Protein AF-A0AAV5SF71-F1 (afdb_monomer_lite)

Radius of gyration: 18.54 Å; chains: 1; bounding box: 35×58×35 Å

InterPro domains:
  IPR010516 Sin3 associated polypeptide p18 [PF06487] (19-94)
  IPR010516 Sin3 associated polypeptide p18 [PTHR13082] (14-93)
  IPR042534 Sin3 associated polypeptide p18 superfamily [G3DSA:3.10.20.550] (2-96)

Secondary structure (DSSP, 8-state):
----------------PPP-TTTSPPEEEEEE--SSSPPPGGGGGGG---S-EEEEEE-TT--HHHHHHHHHHH-GGGGSTT-----------S--

pLDDT: mean 82.06, std 13.45, range [40.94, 92.44]

Organism: NCBI:txid358040

Foldseek 3Di:
DDDDDDPPDDDPPDPDDDDPPVPDFWDKDKDADDPPDDDDPVCPPPPHHHPSIDIDTHDPPDDVVNVLPSVCVVPVVCPDPPRDDDDDDDDPDPPD

Structure (mmCIF, N/CA/C/O backbone):
data_AF-A0AAV5SF71-F1
#
_entry.id   AF-A0AAV5SF71-F1
#
loop_
_atom_site.group_PDB
_atom_site.id
_atom_site.type_symbol
_atom_site.label_atom_id
_atom_site.label_alt_id
_atom_site.label_comp_id
_atom_site.label_asym_id
_atom_site.label_entity_id
_atom_site.label_seq_id
_atom_site.pdbx_PDB_ins_code
_atom_site.Cartn_x
_atom_site.Cartn_y
_atom_site.Cartn_z
_atom_site.occupancy
_atom_site.B_iso_or_equiv
_atom_site.auth_seq_id
_atom_site.auth_comp_id
_atom_site.auth_asym_id
_atom_site.auth_atom_id
_atom_site.pdbx_PDB_model_num
ATOM 1 N N . LEU A 1 1 ? -4.786 -48.094 20.061 1.00 40.94 1 LEU A N 1
ATOM 2 C CA . LEU A 1 1 ? -3.998 -46.842 20.046 1.00 40.94 1 LEU A CA 1
ATOM 3 C C . LEU A 1 1 ? -4.939 -45.711 19.654 1.00 40.94 1 LEU A C 1
ATOM 5 O O . LEU A 1 1 ? -5.256 -45.570 18.482 1.00 40.94 1 LEU A O 1
ATOM 9 N N . THR A 1 2 ? -5.496 -45.000 20.632 1.00 42.50 2 THR A N 1
ATOM 10 C CA . THR A 1 2 ? -6.383 -43.850 20.405 1.00 42.50 2 THR A CA 1
ATOM 11 C C . THR A 1 2 ? -5.537 -42.623 20.074 1.00 42.50 2 THR A C 1
ATOM 13 O O . THR A 1 2 ? -4.719 -42.208 20.889 1.00 42.50 2 THR A O 1
ATOM 16 N N . MET A 1 3 ? -5.709 -42.069 18.872 1.00 44.78 3 MET A N 1
ATOM 17 C CA . MET A 1 3 ? -5.079 -40.813 18.457 1.00 44.78 3 MET A CA 1
ATOM 18 C C . MET A 1 3 ? -5.801 -39.640 19.128 1.00 44.78 3 MET A C 1
ATOM 20 O O . MET A 1 3 ? -6.916 -39.285 18.747 1.00 44.78 3 MET A O 1
ATOM 24 N N . SER A 1 4 ? -5.173 -39.049 20.141 1.00 48.19 4 SER A N 1
ATOM 25 C CA . SER A 1 4 ? -5.632 -37.814 20.777 1.00 48.19 4 SER A CA 1
ATOM 26 C C . SER A 1 4 ? -5.468 -36.655 19.793 1.00 48.19 4 SER A C 1
ATOM 28 O O . SER A 1 4 ? -4.350 -36.256 19.475 1.00 48.19 4 SER A O 1
ATOM 30 N N . SER A 1 5 ? -6.577 -36.118 19.288 1.00 55.34 5 SER A N 1
ATOM 31 C CA . SER A 1 5 ? -6.561 -34.893 18.484 1.00 55.34 5 SER A CA 1
ATOM 32 C C . SER A 1 5 ? -6.442 -33.690 19.419 1.00 55.34 5 SER A C 1
ATOM 34 O O . SER A 1 5 ? -7.403 -33.337 20.096 1.00 55.34 5 SER A O 1
ATOM 36 N N . ASN A 1 6 ? -5.263 -33.069 19.477 1.00 57.88 6 ASN A N 1
ATOM 37 C CA . ASN A 1 6 ? -5.072 -31.806 20.188 1.00 57.88 6 ASN A CA 1
ATOM 38 C C . ASN A 1 6 ? -5.490 -30.654 19.269 1.00 57.88 6 ASN A C 1
ATOM 40 O O . ASN A 1 6 ? -4.817 -30.355 18.284 1.00 57.88 6 ASN A O 1
ATOM 44 N N . VAL A 1 7 ? -6.608 -30.004 19.586 1.00 60.72 7 VAL A N 1
ATOM 45 C CA . VAL A 1 7 ? -7.001 -28.734 18.962 1.00 60.72 7 VAL A CA 1
ATOM 46 C C . VAL A 1 7 ? -6.081 -27.647 19.522 1.00 60.72 7 VAL A C 1
ATOM 48 O O . VAL A 1 7 ? -6.190 -27.291 20.690 1.00 60.72 7 VAL A O 1
ATOM 51 N N . ILE A 1 8 ? -5.143 -27.148 18.710 1.00 62.56 8 ILE A N 1
ATOM 52 C CA . ILE A 1 8 ? -4.082 -26.232 19.173 1.00 62.56 8 ILE A CA 1
ATOM 53 C C . ILE A 1 8 ? -4.575 -24.782 19.335 1.00 62.56 8 ILE A C 1
ATOM 55 O O . ILE A 1 8 ? -3.942 -24.016 20.056 1.00 62.56 8 ILE A O 1
ATOM 59 N N . SER A 1 9 ? -5.705 -24.364 18.750 1.00 61.78 9 SER A N 1
ATOM 60 C CA . SER A 1 9 ? -6.251 -23.014 18.987 1.00 61.78 9 SER A CA 1
ATOM 61 C C . SER A 1 9 ? -7.735 -22.895 18.634 1.00 61.78 9 SER A C 1
ATOM 63 O O . SER A 1 9 ? -8.130 -23.155 17.501 1.00 61.78 9 SER A O 1
ATOM 65 N N . GLN A 1 10 ? -8.549 -22.434 19.587 1.00 58.09 10 GLN A N 1
ATOM 66 C CA . GLN A 1 10 ? -9.855 -21.827 19.322 1.00 58.09 10 GLN A CA 1
ATOM 67 C C . GLN A 1 10 ? -9.647 -20.309 19.285 1.00 58.09 10 GLN A C 1
ATOM 69 O O . GLN A 1 10 ? -9.566 -19.670 20.330 1.00 58.09 10 GLN A O 1
ATOM 74 N N . VAL A 1 11 ? -9.485 -19.728 18.094 1.00 63.31 11 VAL A N 1
ATOM 75 C CA . VAL A 1 11 ? -9.384 -18.268 17.956 1.00 63.31 11 VAL A CA 1
ATOM 76 C C . VAL A 1 11 ? -10.796 -17.707 17.849 1.00 63.31 11 VAL A C 1
ATOM 78 O O . VAL A 1 11 ? -11.413 -17.744 16.787 1.00 63.31 11 VAL A O 1
ATOM 81 N N . THR A 1 12 ? -11.320 -17.182 18.953 1.00 56.66 12 THR A N 1
ATOM 82 C CA . THR A 1 12 ? -12.486 -16.297 18.903 1.00 56.66 12 THR A CA 1
ATOM 83 C C . THR A 1 12 ? -12.022 -15.004 18.240 1.00 56.66 12 THR A C 1
ATOM 85 O O . THR A 1 12 ? -11.188 -14.300 18.808 1.00 56.66 12 THR A O 1
ATOM 88 N N . MET A 1 13 ? -12.502 -14.703 17.028 1.00 51.72 13 MET A N 1
ATOM 89 C CA . MET A 1 13 ? -12.185 -13.434 16.367 1.00 51.72 13 MET A CA 1
ATOM 90 C C . MET A 1 13 ? -12.831 -12.305 17.168 1.00 51.72 13 MET A C 1
ATOM 92 O O . MET A 1 13 ? -14.020 -12.019 17.036 1.00 51.72 13 MET A O 1
ATOM 96 N N . GLN A 1 14 ? -12.059 -11.727 18.081 1.00 58.19 14 GLN A N 1
ATOM 97 C CA . GLN A 1 14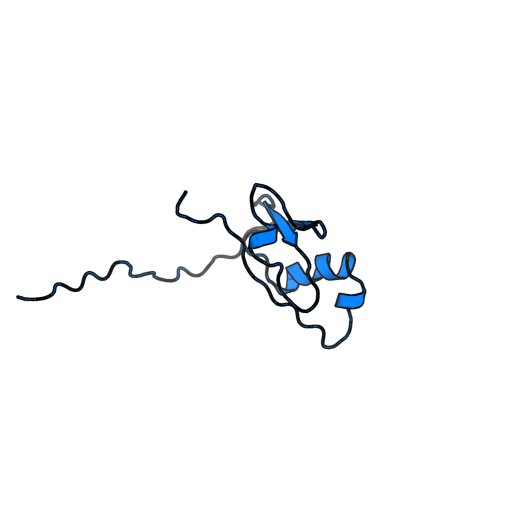 ? -12.483 -10.592 18.875 1.00 58.19 14 GLN A CA 1
ATOM 98 C C . GLN A 1 14 ? -12.655 -9.421 17.910 1.00 58.19 14 GLN A C 1
ATOM 100 O O . GLN A 1 14 ? -11.723 -9.072 17.189 1.00 58.19 14 GLN A O 1
ATOM 105 N N . GLN A 1 15 ? -13.871 -8.884 17.836 1.00 60.69 15 GLN A N 1
ATOM 106 C CA . GLN A 1 15 ? -14.216 -7.826 16.897 1.00 60.69 15 GLN A CA 1
ATOM 107 C C . GLN A 1 15 ? -13.259 -6.646 17.094 1.00 60.69 15 GLN A C 1
ATOM 109 O O . GLN A 1 15 ? -13.196 -6.063 18.179 1.00 60.69 15 GLN A O 1
ATOM 114 N N . GLU A 1 16 ? -12.473 -6.355 16.060 1.00 63.69 16 GLU A N 1
ATOM 115 C CA . GLU A 1 16 ? -11.432 -5.337 16.101 1.00 63.69 16 GLU A CA 1
ATOM 116 C C . GLU A 1 16 ? -12.090 -3.972 16.342 1.00 63.69 16 GLU A C 1
ATOM 118 O O . GLU A 1 16 ? -12.945 -3.519 15.576 1.00 63.69 16 GLU A O 1
ATOM 123 N N . LYS A 1 17 ? -11.782 -3.356 17.486 1.00 76.25 17 LYS A N 1
ATOM 124 C CA . LYS A 1 17 ? -12.369 -2.076 17.889 1.00 76.25 17 LYS A CA 1
ATOM 125 C C . LYS A 1 17 ? -11.677 -0.959 17.108 1.00 76.25 17 LYS A C 1
ATOM 127 O O . LYS A 1 17 ? -10.452 -0.939 17.052 1.00 76.25 17 LYS A O 1
ATOM 132 N N . ALA A 1 18 ? -12.453 -0.030 16.547 1.00 80.06 18 ALA A N 1
ATOM 133 C CA . ALA A 1 18 ? -11.914 1.127 15.830 1.00 80.06 18 ALA A CA 1
ATOM 134 C C . ALA A 1 18 ? -10.901 1.904 16.694 1.00 80.06 18 ALA A C 1
ATOM 136 O O . ALA A 1 18 ? -11.114 2.070 17.903 1.00 80.06 18 ALA A O 1
ATOM 137 N N . VAL A 1 19 ? -9.807 2.363 16.079 1.00 85.81 19 VAL A N 1
ATOM 138 C CA . VAL A 1 19 ? -8.725 3.073 16.770 1.00 85.81 19 VAL A 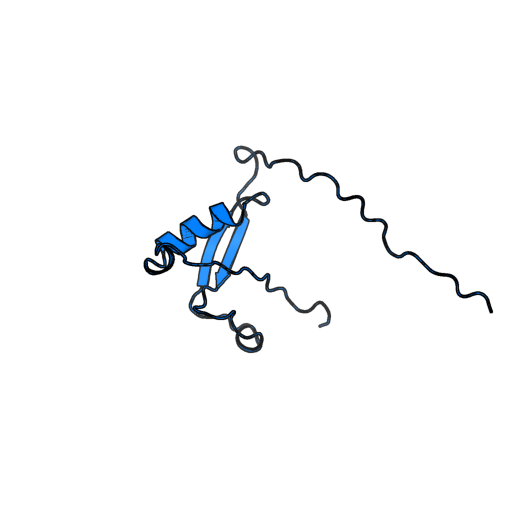CA 1
ATOM 139 C C . VAL A 1 19 ? -9.113 4.542 16.947 1.00 85.81 19 VAL A C 1
ATOM 141 O O . VAL A 1 19 ? -9.547 5.208 16.011 1.00 85.81 19 VAL A O 1
ATOM 144 N N . ASP A 1 20 ? -8.927 5.079 18.154 1.00 87.69 20 ASP A N 1
ATOM 145 C CA . ASP A 1 20 ? -9.079 6.514 18.414 1.00 87.69 20 ASP A CA 1
ATOM 146 C C . ASP A 1 20 ? -7.841 7.265 17.892 1.00 87.69 20 ASP A C 1
ATOM 148 O O . ASP A 1 20 ? -6.818 7.373 18.574 1.00 87.69 20 ASP A O 1
ATOM 152 N N . ARG A 1 21 ? -7.921 7.742 16.646 1.00 89.00 21 ARG A N 1
ATOM 153 C CA . ARG A 1 21 ? -6.805 8.359 15.907 1.00 89.00 21 ARG A CA 1
ATOM 154 C C . ARG A 1 21 ? -6.298 9.671 16.514 1.00 89.00 21 ARG A C 1
ATOM 156 O O . ARG A 1 21 ? -5.184 10.074 16.198 1.00 89.00 21 ARG A O 1
ATOM 163 N N . GLU A 1 22 ? -7.076 10.314 17.386 1.00 87.56 22 GLU A N 1
ATOM 164 C CA . GLU A 1 22 ? -6.650 11.519 18.113 1.00 87.56 22 GLU A CA 1
ATOM 165 C C . GLU A 1 22 ? -5.772 11.182 19.324 1.00 87.56 22 GLU A C 1
ATOM 167 O O . GLU A 1 22 ? -4.971 12.005 19.766 1.00 87.56 22 GLU A O 1
ATOM 172 N N . LYS A 1 23 ? -5.909 9.966 19.866 1.00 86.88 23 LYS A N 1
ATOM 173 C CA . LYS A 1 23 ? -5.192 9.516 21.069 1.00 86.88 23 LYS A CA 1
ATOM 174 C C . LYS A 1 23 ? -4.089 8.507 20.779 1.00 86.88 23 LYS A C 1
ATOM 176 O O . LYS A 1 23 ? -3.219 8.300 21.623 1.00 86.88 23 LYS A O 1
ATOM 181 N N . VAL A 1 24 ? -4.135 7.856 19.619 1.00 86.69 24 VAL A N 1
ATOM 182 C CA . VAL A 1 24 ? -3.184 6.815 19.224 1.00 86.69 24 VAL A CA 1
ATOM 183 C C . VAL A 1 24 ? -2.174 7.363 18.224 1.00 86.69 24 VAL A C 1
ATOM 185 O O . VAL A 1 24 ? -2.527 7.949 17.203 1.00 86.69 24 VAL A O 1
ATOM 188 N N . VAL A 1 25 ? -0.897 7.126 18.524 1.00 86.56 25 VAL A N 1
ATOM 189 C CA . VAL A 1 25 ? 0.231 7.494 17.664 1.00 86.56 25 VAL A 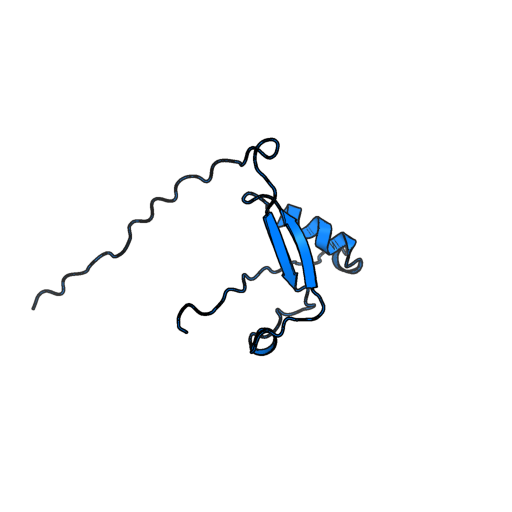CA 1
ATOM 190 C C . VAL A 1 25 ? 0.223 6.643 16.390 1.00 86.56 25 VAL A C 1
ATOM 192 O O . VAL A 1 25 ? -0.042 5.441 16.432 1.00 86.56 25 VAL A O 1
ATOM 195 N N . TYR A 1 26 ? 0.532 7.269 15.256 1.00 89.50 26 TYR A N 1
ATOM 196 C CA . TYR A 1 26 ? 0.678 6.599 13.966 1.00 89.50 26 TYR A CA 1
ATOM 197 C C . TYR A 1 26 ? 1.917 5.688 13.935 1.00 89.50 26 TYR A C 1
ATOM 199 O O . TYR A 1 26 ? 2.965 6.008 14.497 1.00 89.50 26 TYR A O 1
ATOM 207 N N . VAL A 1 27 ? 1.813 4.556 13.239 1.00 88.12 27 VAL A N 1
ATOM 208 C CA . VAL A 1 27 ? 2.923 3.629 12.988 1.00 88.12 27 VAL A CA 1
ATOM 209 C C . VAL A 1 27 ? 3.495 3.848 11.592 1.00 88.12 27 VAL A C 1
ATOM 211 O O . VAL A 1 27 ? 2.777 4.209 10.663 1.00 88.12 27 VAL A O 1
ATOM 214 N N . ASN A 1 28 ? 4.795 3.617 11.423 1.00 89.44 28 ASN A N 1
ATOM 215 C CA . ASN A 1 28 ? 5.428 3.659 10.107 1.00 89.44 28 ASN A CA 1
ATOM 216 C C . ASN A 1 28 ? 5.248 2.311 9.406 1.00 89.44 28 ASN A C 1
ATOM 218 O O . ASN A 1 28 ? 5.678 1.282 9.924 1.00 89.44 28 ASN A O 1
ATOM 222 N N . CYS A 1 29 ? 4.634 2.327 8.228 1.00 88.31 29 CYS A N 1
ATOM 223 C CA . CYS A 1 29 ? 4.478 1.167 7.365 1.00 88.31 29 CYS A CA 1
ATOM 224 C C . CYS A 1 29 ? 5.281 1.362 6.078 1.00 88.31 29 CYS A C 1
ATOM 226 O O . CYS A 1 29 ? 5.294 2.453 5.502 1.00 88.31 29 CYS A O 1
ATOM 228 N N . LEU A 1 30 ? 5.956 0.298 5.644 1.00 90.44 30 LEU A N 1
ATOM 229 C CA . LEU A 1 30 ? 6.819 0.304 4.475 1.00 90.44 30 LEU A CA 1
ATOM 230 C C . LEU A 1 30 ? 6.188 -0.480 3.327 1.00 90.44 30 LEU A C 1
ATOM 232 O O . LEU A 1 30 ? 5.906 -1.670 3.462 1.00 90.44 30 LEU A O 1
ATOM 236 N N . PHE A 1 31 ? 5.991 0.187 2.195 1.00 89.75 31 PHE A N 1
ATOM 237 C CA . PHE A 1 31 ? 5.425 -0.381 0.978 1.00 89.75 31 PHE A CA 1
ATOM 238 C C . PHE A 1 31 ? 6.493 -0.531 -0.097 1.00 89.75 31 PHE A C 1
ATOM 240 O O . PHE A 1 31 ? 7.365 0.318 -0.247 1.00 89.75 31 PHE A O 1
ATOM 247 N N . PHE A 1 32 ? 6.373 -1.586 -0.900 1.00 90.00 32 PHE A N 1
ATOM 248 C CA . PHE A 1 32 ? 7.214 -1.809 -2.074 1.00 90.00 32 PHE A CA 1
ATOM 249 C C . PHE A 1 32 ? 6.319 -1.972 -3.303 1.00 90.00 32 PHE A C 1
ATOM 251 O O . PHE A 1 32 ? 5.657 -2.997 -3.470 1.00 90.00 32 PHE A O 1
ATOM 258 N N . CYS A 1 33 ? 6.270 -0.949 -4.157 1.00 86.12 33 CYS A N 1
ATOM 259 C CA . CYS A 1 33 ? 5.264 -0.842 -5.220 1.00 86.12 33 CYS A CA 1
ATOM 260 C C . CYS A 1 33 ? 5.735 -1.456 -6.545 1.00 86.12 33 CYS A C 1
ATOM 262 O O . CYS A 1 33 ? 6.398 -0.785 -7.336 1.00 86.12 33 CYS A O 1
ATOM 264 N N . ALA A 1 34 ? 5.378 -2.707 -6.830 1.00 85.19 34 ALA A N 1
ATOM 265 C CA . ALA A 1 34 ? 5.715 -3.362 -8.0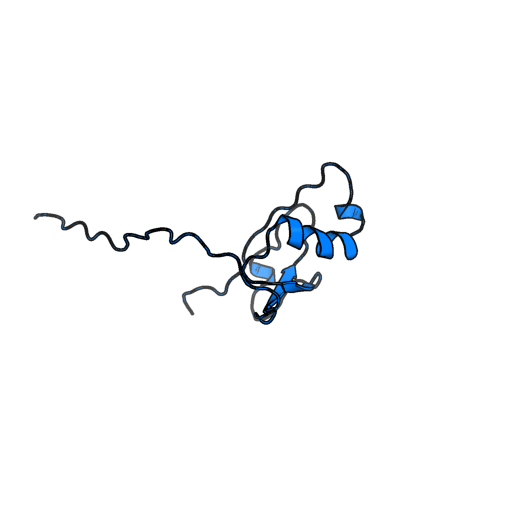95 1.00 85.19 34 ALA A CA 1
ATOM 266 C C . ALA A 1 34 ? 4.549 -3.343 -9.105 1.00 85.19 34 ALA A C 1
ATOM 268 O O . ALA A 1 34 ? 3.379 -3.404 -8.733 1.00 85.19 34 ALA A O 1
ATOM 269 N N . ASN A 1 35 ? 4.873 -3.275 -10.400 1.00 83.44 35 ASN A N 1
ATOM 270 C CA . ASN A 1 35 ? 3.883 -3.322 -11.477 1.00 83.44 35 ASN A CA 1
ATOM 271 C C . ASN A 1 35 ? 3.667 -4.772 -11.936 1.00 83.44 35 ASN A C 1
ATOM 273 O O . ASN A 1 35 ? 4.631 -5.509 -12.145 1.00 83.44 35 ASN A O 1
ATOM 277 N N . ALA A 1 36 ? 2.404 -5.153 -12.144 1.00 84.62 36 ALA A N 1
ATOM 278 C CA . ALA A 1 36 ? 1.937 -6.457 -12.640 1.00 84.62 36 ALA A CA 1
ATOM 279 C C . ALA A 1 36 ? 2.196 -7.687 -11.744 1.00 84.62 36 ALA A C 1
ATOM 281 O O . ALA A 1 36 ? 1.411 -8.630 -11.797 1.00 84.62 36 ALA A O 1
ATOM 282 N N . ARG A 1 37 ? 3.255 -7.705 -10.928 1.00 88.12 37 ARG A N 1
ATOM 283 C CA . ARG A 1 37 ? 3.566 -8.802 -9.997 1.00 88.12 37 ARG A CA 1
ATOM 284 C C . ARG A 1 37 ? 4.245 -8.289 -8.734 1.00 88.12 37 ARG A C 1
ATOM 286 O O . ARG A 1 37 ? 4.981 -7.310 -8.805 1.00 88.12 37 ARG A O 1
ATOM 293 N N . HIS A 1 38 ? 4.063 -8.996 -7.619 1.00 91.31 38 HIS A N 1
ATOM 294 C CA . HIS A 1 38 ? 4.813 -8.752 -6.381 1.00 91.31 38 HIS A CA 1
ATOM 295 C C . HIS A 1 38 ? 6.322 -8.915 -6.595 1.00 91.31 38 HIS A C 1
ATOM 297 O O . HIS A 1 38 ? 6.766 -9.675 -7.464 1.00 91.31 38 HIS A O 1
ATOM 303 N N . ASN A 1 39 ? 7.119 -8.214 -5.788 1.00 89.25 39 ASN A N 1
ATOM 304 C CA . ASN A 1 39 ? 8.567 -8.401 -5.788 1.00 89.25 39 ASN A CA 1
ATOM 305 C C . ASN A 1 39 ? 8.906 -9.847 -5.380 1.00 89.25 39 ASN A C 1
ATOM 307 O O . ASN A 1 39 ? 8.315 -10.368 -4.432 1.00 89.25 39 ASN A O 1
ATOM 311 N N . PRO A 1 40 ? 9.856 -10.510 -6.061 1.00 89.25 40 PRO A N 1
ATOM 312 C CA . PRO A 1 40 ? 10.269 -11.855 -5.686 1.00 89.25 40 PRO A CA 1
ATOM 313 C C . PRO A 1 40 ? 10.931 -11.846 -4.304 1.00 89.25 40 PRO A C 1
ATOM 315 O O . PRO A 1 40 ? 11.640 -10.902 -3.957 1.00 89.25 40 PRO A O 1
ATOM 318 N N . SER A 1 41 ? 10.772 -12.932 -3.546 1.00 86.62 41 SER A N 1
ATOM 319 C CA . SER A 1 41 ? 11.355 -13.090 -2.202 1.00 86.62 41 SER A CA 1
ATOM 320 C C . SER A 1 41 ? 12.869 -12.852 -2.167 1.00 86.62 41 SER A C 1
ATOM 322 O O . SER A 1 41 ? 13.390 -12.299 -1.203 1.00 86.62 41 SER A O 1
ATOM 324 N N . ASN A 1 42 ? 13.575 -13.192 -3.250 1.00 87.81 42 ASN A N 1
ATOM 325 C CA . ASN A 1 42 ? 15.015 -12.980 -3.381 1.00 87.81 42 ASN A CA 1
ATOM 326 C C . ASN A 1 42 ? 15.431 -11.498 -3.271 1.00 87.81 42 ASN A C 1
ATOM 328 O O . ASN A 1 42 ? 16.541 -11.216 -2.824 1.00 87.81 42 ASN A O 1
ATOM 332 N N . ASN A 1 43 ? 14.544 -10.554 -3.617 1.00 87.50 43 ASN A N 1
ATOM 333 C CA . ASN A 1 43 ? 14.808 -9.115 -3.486 1.00 87.50 43 ASN A CA 1
ATOM 334 C C . ASN A 1 43 ? 14.802 -8.628 -2.030 1.00 87.50 43 ASN A C 1
ATOM 336 O O . ASN A 1 43 ? 15.236 -7.512 -1.778 1.00 87.50 43 ASN A O 1
ATOM 340 N N . TYR A 1 44 ? 14.305 -9.446 -1.100 1.00 88.81 44 TYR A N 1
ATOM 341 C CA . TYR A 1 44 ? 14.281 -9.165 0.336 1.00 88.81 44 TYR A CA 1
ATOM 342 C C . TYR A 1 44 ? 15.401 -9.903 1.090 1.00 88.81 44 TYR A C 1
ATOM 344 O O . TYR A 1 44 ? 15.411 -9.966 2.319 1.00 88.81 44 TYR A O 1
ATOM 352 N N . SER A 1 45 ? 16.333 -10.530 0.363 1.00 86.31 45 SER A N 1
ATOM 353 C CA . SER A 1 45 ? 17.399 -11.333 0.957 1.00 86.31 45 SER A CA 1
ATOM 354 C C . SER A 1 45 ? 18.585 -10.475 1.411 1.00 86.31 45 SER A C 1
ATOM 356 O O . SER A 1 45 ? 18.879 -9.422 0.845 1.00 86.31 45 SER A O 1
ATOM 358 N N . ARG A 1 46 ? 19.297 -10.946 2.446 1.00 84.25 46 ARG A N 1
ATOM 359 C CA . ARG A 1 46 ? 20.566 -10.366 2.936 1.00 84.25 46 ARG A CA 1
ATOM 360 C C . ARG A 1 46 ? 20.494 -8.872 3.300 1.00 84.25 46 ARG A C 1
ATOM 362 O O . ARG A 1 46 ? 21.477 -8.156 3.141 1.00 84.25 46 ARG A O 1
ATOM 369 N N . GLY A 1 47 ? 19.341 -8.409 3.782 1.00 83.12 47 GLY A N 1
ATOM 370 C CA . GLY A 1 47 ? 19.136 -7.007 4.162 1.00 83.12 47 GLY A CA 1
ATOM 371 C C . GLY A 1 47 ? 18.952 -6.051 2.980 1.00 83.12 47 GLY A C 1
ATOM 372 O O . GLY A 1 47 ? 18.939 -4.843 3.185 1.00 83.12 47 GLY A O 1
ATOM 373 N N . SER A 1 48 ? 18.809 -6.570 1.756 1.00 85.06 48 SER A N 1
ATOM 374 C CA . SER A 1 48 ? 18.402 -5.772 0.601 1.00 85.06 48 SER A CA 1
ATOM 375 C C . SER A 1 48 ? 16.882 -5.619 0.578 1.00 85.06 48 SER A C 1
ATOM 377 O O . SER A 1 48 ? 16.158 -6.543 0.951 1.00 85.06 48 SER A O 1
ATOM 379 N N . THR A 1 49 ? 16.406 -4.457 0.135 1.00 88.12 49 THR A N 1
ATOM 380 C CA . THR A 1 49 ? 14.997 -4.192 -0.158 1.00 88.12 49 THR A CA 1
ATOM 381 C C . THR A 1 49 ? 14.849 -3.633 -1.579 1.00 88.12 49 THR A C 1
ATOM 383 O O . THR A 1 49 ? 15.788 -3.038 -2.121 1.00 88.12 49 THR A O 1
ATOM 386 N N . PRO A 1 50 ? 13.689 -3.832 -2.233 1.00 88.00 50 PRO A N 1
ATOM 387 C CA . PRO A 1 50 ? 13.388 -3.191 -3.509 1.00 88.00 50 PRO A C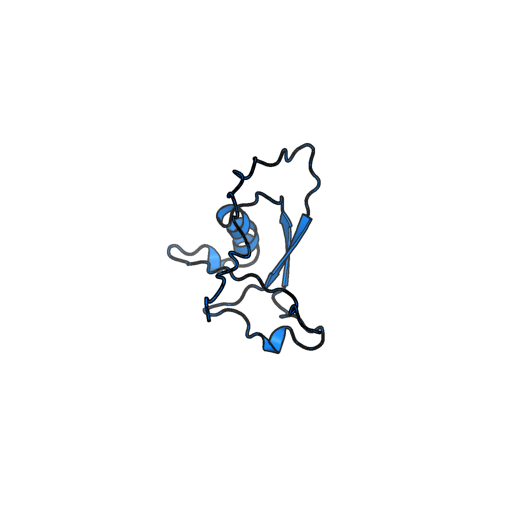A 1
ATOM 388 C C . PRO A 1 50 ? 13.481 -1.654 -3.438 1.00 88.00 50 PRO A C 1
ATOM 390 O O . PRO A 1 50 ? 12.992 -1.046 -2.495 1.00 88.00 50 PRO A O 1
ATOM 393 N N . ALA A 1 51 ? 14.046 -1.014 -4.470 1.00 83.25 51 ALA A N 1
ATOM 394 C CA . ALA A 1 51 ? 14.281 0.440 -4.497 1.00 83.25 51 ALA A CA 1
ATOM 395 C C . ALA A 1 51 ? 13.008 1.308 -4.613 1.00 83.25 51 ALA A C 1
ATOM 397 O O . ALA A 1 51 ? 13.051 2.516 -4.408 1.00 83.25 51 ALA A O 1
ATOM 398 N N . ASN A 1 52 ? 11.871 0.708 -4.963 1.00 83.31 52 ASN A N 1
ATOM 399 C CA . ASN A 1 52 ? 10.546 1.334 -5.057 1.00 83.31 52 ASN A CA 1
ATOM 400 C C . ASN A 1 52 ? 9.846 1.395 -3.689 1.00 83.31 52 ASN A C 1
ATOM 402 O O . ASN A 1 52 ? 8.667 1.047 -3.561 1.00 83.31 52 ASN A O 1
ATOM 406 N N . GLU A 1 53 ? 10.612 1.799 -2.684 1.00 88.38 53 GLU A N 1
ATOM 407 C CA . GLU A 1 53 ? 10.206 1.900 -1.294 1.00 88.38 53 GLU A CA 1
ATOM 408 C C . GLU A 1 53 ? 9.352 3.156 -1.074 1.00 88.38 53 GLU A C 1
ATOM 410 O O . GLU A 1 53 ? 9.702 4.258 -1.498 1.00 88.38 53 GLU A O 1
ATOM 415 N N . LEU A 1 54 ? 8.207 2.982 -0.419 1.00 89.88 54 LEU A N 1
ATOM 416 C CA . LEU A 1 54 ? 7.296 4.049 -0.033 1.00 89.88 54 LEU A CA 1
ATOM 417 C C . LEU A 1 54 ? 6.955 3.893 1.445 1.00 89.88 54 LEU A C 1
ATOM 419 O O . LEU A 1 54 ? 6.281 2.944 1.840 1.00 89.88 54 LEU A O 1
ATOM 423 N N . GLN A 1 55 ? 7.395 4.840 2.263 1.00 90.88 55 GLN A N 1
ATOM 424 C CA . GLN A 1 55 ? 7.070 4.872 3.682 1.00 90.88 55 GLN A CA 1
ATOM 425 C C . GLN A 1 55 ? 5.812 5.711 3.922 1.00 90.88 55 GLN A C 1
ATOM 427 O O . GLN A 1 55 ? 5.703 6.837 3.437 1.00 90.88 55 GLN A O 1
ATOM 432 N N . VAL A 1 56 ? 4.864 5.168 4.685 1.00 90.25 56 VAL A N 1
ATOM 433 C CA . VAL A 1 56 ? 3.592 5.823 5.014 1.00 90.25 56 VAL A CA 1
ATOM 434 C C . VAL A 1 56 ? 3.324 5.686 6.509 1.00 90.25 56 VAL A C 1
ATOM 436 O O . VAL A 1 56 ? 3.406 4.593 7.067 1.00 90.25 56 VAL A O 1
ATOM 439 N N . CYS A 1 57 ? 2.963 6.789 7.161 1.00 90.06 57 CYS A N 1
ATOM 440 C CA . CYS A 1 57 ? 2.430 6.763 8.519 1.00 90.06 57 CYS A CA 1
ATOM 441 C C . CYS A 1 57 ? 0.961 6.326 8.480 1.00 90.06 57 CYS A C 1
ATOM 443 O O . CYS A 1 57 ? 0.142 6.989 7.845 1.00 90.06 57 CYS A O 1
ATOM 445 N N . ILE A 1 58 ? 0.624 5.228 9.153 1.00 91.12 58 ILE A N 1
ATOM 446 C CA . ILE A 1 58 ? -0.727 4.657 9.179 1.00 91.12 58 ILE A CA 1
ATOM 447 C C . ILE A 1 58 ? -1.196 4.439 10.616 1.00 91.12 58 ILE A C 1
ATOM 449 O O . ILE A 1 58 ? -0.393 4.346 11.543 1.00 91.12 58 ILE A O 1
ATOM 453 N N . TRP A 1 59 ? -2.503 4.310 10.808 1.00 91.06 59 TRP A N 1
ATOM 454 C CA . TRP A 1 59 ? -3.057 3.726 12.030 1.00 91.06 59 TRP A CA 1
ATOM 455 C C . TRP A 1 59 ? -3.214 2.214 11.862 1.00 91.06 59 TRP A C 1
ATOM 457 O O . TRP A 1 59 ? -3.284 1.713 10.741 1.00 91.06 59 TRP A O 1
ATOM 467 N N . MET A 1 60 ? -3.286 1.478 12.972 1.00 87.88 60 MET A N 1
ATOM 468 C CA . MET A 1 60 ? -3.435 0.016 12.933 1.00 87.88 60 MET A CA 1
ATOM 469 C C . MET A 1 60 ? -4.759 -0.439 12.306 1.00 87.88 60 MET A C 1
ATOM 471 O O . MET A 1 60 ? -4.818 -1.531 11.760 1.00 87.88 60 MET A O 1
ATOM 475 N N . ASP A 1 61 ? -5.791 0.410 12.331 1.00 88.81 61 ASP A N 1
ATOM 476 C CA . ASP A 1 61 ? -7.084 0.156 11.685 1.00 88.81 61 ASP A CA 1
ATOM 477 C C . ASP A 1 61 ? -7.151 0.640 10.227 1.00 88.81 61 ASP A C 1
ATOM 479 O O . ASP A 1 61 ? -8.235 0.732 9.645 1.00 88.81 61 ASP A O 1
ATOM 483 N N . CYS A 1 62 ? -6.009 0.998 9.633 1.00 90.56 62 CYS A N 1
ATOM 484 C CA . CYS A 1 62 ? -5.978 1.546 8.288 1.00 90.56 62 CYS A CA 1
ATOM 485 C C . CYS A 1 62 ? -6.452 0.517 7.255 1.00 90.56 62 CYS A C 1
ATOM 487 O O . CYS A 1 62 ? -5.959 -0.609 7.172 1.00 90.56 62 CYS A O 1
ATOM 489 N N . THR A 1 63 ? -7.410 0.925 6.427 1.00 90.75 63 THR A N 1
ATOM 490 C CA . THR A 1 63 ? -7.992 0.053 5.402 1.00 90.75 63 THR A CA 1
ATOM 491 C C . THR A 1 63 ? -7.137 0.025 4.136 1.00 90.75 63 THR A C 1
ATOM 493 O O . THR A 1 63 ? -6.523 1.023 3.763 1.00 90.75 63 THR A O 1
ATOM 496 N N . LEU A 1 64 ? -7.197 -1.067 3.361 1.00 91.38 64 LEU A N 1
ATOM 497 C CA . LEU A 1 64 ? -6.522 -1.145 2.052 1.00 91.38 64 LEU A CA 1
ATOM 498 C C . LEU A 1 64 ? -6.908 0.009 1.109 1.00 91.38 64 LEU A C 1
ATOM 500 O O . LEU A 1 64 ? -6.102 0.444 0.291 1.00 91.38 64 LEU A O 1
ATOM 504 N N . ARG A 1 65 ? -8.136 0.537 1.228 1.00 90.25 65 ARG A N 1
ATOM 505 C CA . ARG A 1 65 ? -8.596 1.696 0.453 1.00 90.25 65 ARG A CA 1
ATOM 506 C C . ARG A 1 65 ? -7.817 2.958 0.816 1.00 90.25 65 ARG A C 1
ATOM 508 O O . ARG A 1 65 ? -7.396 3.664 -0.100 1.00 90.25 65 ARG A O 1
ATOM 515 N N . GLU A 1 66 ? -7.637 3.228 2.107 1.00 91.31 66 GLU A N 1
ATOM 516 C CA . GLU A 1 66 ? -6.828 4.352 2.592 1.00 91.31 66 GLU A CA 1
ATOM 517 C C . GLU A 1 66 ? -5.373 4.206 2.131 1.00 91.31 66 GLU A C 1
ATOM 519 O O . GLU A 1 66 ? -4.806 5.165 1.611 1.00 91.31 66 GLU A O 1
ATOM 524 N N . LEU A 1 67 ? -4.820 2.987 2.173 1.00 90.81 67 LEU A N 1
ATOM 525 C CA . LEU A 1 67 ? -3.469 2.700 1.671 1.00 90.81 67 LEU A CA 1
ATOM 526 C C . LEU A 1 67 ? -3.300 3.002 0.173 1.00 90.81 67 LEU A C 1
ATOM 528 O O . LEU A 1 67 ? -2.216 3.387 -0.261 1.00 90.81 67 LEU A O 1
ATOM 532 N N . THR A 1 68 ? -4.360 2.890 -0.641 1.00 91.25 68 THR A N 1
ATOM 533 C CA . THR A 1 68 ? -4.262 3.231 -2.074 1.00 91.25 68 THR A CA 1
ATOM 534 C C . THR A 1 68 ? -4.052 4.722 -2.346 1.00 91.25 68 THR A C 1
ATOM 536 O O . THR A 1 68 ? -3.605 5.065 -3.441 1.00 91.25 68 THR A O 1
ATOM 539 N N . GLY A 1 69 ? -4.393 5.610 -1.404 1.00 91.25 69 GLY A N 1
ATOM 540 C CA . GLY A 1 69 ? -4.265 7.062 -1.566 1.00 91.25 69 GLY A CA 1
ATOM 541 C C . GLY A 1 69 ? -2.809 7.487 -1.770 1.00 91.25 69 GLY A C 1
ATOM 542 O O . GLY A 1 69 ? -2.473 7.929 -2.871 1.00 91.25 69 GLY A O 1
ATOM 543 N N . PRO A 1 70 ? -1.927 7.249 -0.782 1.00 89.88 70 PRO A N 1
ATOM 544 C CA . PRO A 1 70 ? -0.498 7.545 -0.890 1.00 89.88 70 PRO A CA 1
ATOM 545 C C . PRO A 1 70 ? 0.168 6.890 -2.109 1.00 89.88 70 PRO A C 1
ATOM 547 O O . PRO A 1 70 ? 0.958 7.520 -2.809 1.00 89.88 70 PRO A O 1
ATOM 550 N N . ILE A 1 71 ? -0.206 5.648 -2.445 1.00 89.25 71 ILE A N 1
ATOM 551 C CA . ILE A 1 71 ? 0.338 4.959 -3.628 1.00 89.25 71 ILE A CA 1
ATOM 552 C C . ILE A 1 71 ? -0.012 5.718 -4.918 1.00 89.25 71 ILE A C 1
ATOM 554 O O . ILE A 1 71 ? 0.828 5.854 -5.805 1.00 89.25 71 ILE A O 1
ATOM 558 N N . LYS A 1 72 ? -1.233 6.252 -5.035 1.00 90.88 72 LYS A N 1
ATOM 559 C CA . LYS A 1 72 ? -1.663 7.060 -6.189 1.00 90.88 72 LYS A CA 1
ATOM 560 C C . LYS A 1 72 ? -1.040 8.452 -6.219 1.00 90.88 72 LYS A C 1
ATOM 562 O O . LYS A 1 72 ? -1.006 9.070 -7.287 1.00 90.88 72 LYS A O 1
ATOM 567 N N . GLU A 1 73 ? -0.603 8.986 -5.084 1.00 89.44 73 GLU A N 1
ATOM 568 C CA . GLU A 1 73 ? 0.138 10.249 -5.032 1.00 89.44 73 GLU A CA 1
ATOM 569 C C . GLU A 1 73 ? 1.520 10.091 -5.664 1.00 89.44 73 GLU A C 1
ATOM 571 O O . GLU A 1 73 ? 1.900 10.917 -6.491 1.00 89.44 73 GLU A O 1
ATOM 576 N N . VAL A 1 74 ? 2.200 8.981 -5.365 1.00 87.25 74 VAL A N 1
ATOM 577 C CA . VAL A 1 74 ? 3.551 8.682 -5.865 1.00 87.25 74 VAL A CA 1
ATOM 578 C C . VAL A 1 74 ? 3.547 8.044 -7.257 1.00 87.25 74 VAL A C 1
ATOM 580 O O . VAL A 1 74 ? 4.459 8.284 -8.044 1.00 87.25 74 VAL A O 1
ATOM 583 N N . ASN A 1 75 ? 2.519 7.260 -7.596 1.00 86.00 75 ASN A N 1
ATOM 584 C CA . ASN A 1 75 ? 2.387 6.599 -8.894 1.00 86.00 75 ASN A CA 1
ATOM 585 C C . ASN A 1 75 ? 1.118 7.071 -9.641 1.00 86.00 75 ASN A C 1
ATOM 587 O O . ASN A 1 75 ? 0.028 6.526 -9.427 1.00 86.00 75 ASN A O 1
ATOM 591 N N . PRO A 1 76 ? 1.228 8.060 -10.551 1.00 86.69 76 PRO A N 1
ATOM 592 C CA . PRO A 1 76 ? 0.092 8.589 -11.306 1.00 86.69 76 PRO A CA 1
ATOM 593 C C . PRO A 1 76 ? -0.632 7.546 -12.166 1.00 86.69 76 PRO A C 1
ATOM 595 O O . PRO A 1 76 ? -1.853 7.629 -12.322 1.00 86.69 76 PRO A O 1
ATOM 598 N N . ASP A 1 77 ? 0.074 6.533 -12.680 1.00 86.44 77 ASP A N 1
ATOM 599 C CA . ASP A 1 77 ? -0.537 5.462 -13.479 1.00 86.44 77 ASP A CA 1
ATOM 600 C C . ASP A 1 77 ? -1.512 4.612 -12.657 1.00 86.44 77 ASP A C 1
ATOM 602 O O . ASP A 1 77 ? -2.484 4.067 -13.189 1.00 86.44 77 ASP A O 1
ATOM 606 N N . ALA A 1 78 ? -1.334 4.586 -11.335 1.00 88.31 78 ALA A N 1
ATOM 607 C CA . ALA A 1 78 ? -2.219 3.883 -10.420 1.00 88.31 78 ALA A CA 1
ATOM 608 C C . ALA A 1 78 ? -3.610 4.551 -10.278 1.00 88.31 78 ALA A C 1
ATOM 610 O O . ALA A 1 78 ? -4.520 3.984 -9.668 1.00 88.31 78 ALA A O 1
ATOM 611 N N . ARG A 1 79 ? -3.810 5.750 -10.853 1.00 90.44 79 ARG A N 1
ATOM 612 C CA . ARG A 1 79 ? -5.097 6.478 -10.866 1.00 90.44 79 ARG A CA 1
ATOM 613 C C . ARG A 1 79 ? -6.027 6.056 -12.002 1.00 90.44 79 ARG A C 1
ATOM 615 O O . ARG A 1 79 ? -7.195 6.453 -12.000 1.00 90.44 79 ARG A O 1
ATOM 622 N N . ARG A 1 80 ? -5.529 5.295 -12.983 1.00 92.38 80 ARG A N 1
ATOM 623 C CA . ARG A 1 80 ? -6.325 4.861 -14.138 1.00 92.38 80 ARG A CA 1
ATOM 624 C C . ARG A 1 80 ? -7.532 4.039 -13.672 1.00 92.38 80 ARG A C 1
ATOM 626 O O . ARG A 1 80 ? -7.458 3.242 -12.735 1.00 92.38 80 ARG A O 1
ATOM 633 N N . ARG A 1 81 ? -8.684 4.249 -14.316 1.00 90.94 81 ARG A N 1
ATOM 634 C CA . ARG A 1 81 ? -9.883 3.450 -14.024 1.00 90.94 81 ARG A CA 1
ATOM 635 C C . ARG A 1 81 ? -9.614 1.994 -14.395 1.00 90.94 81 ARG A C 1
ATOM 637 O O . ARG A 1 81 ? -9.075 1.725 -15.461 1.00 90.94 81 ARG A O 1
ATOM 644 N N . GLY A 1 82 ? -10.011 1.081 -13.514 1.00 90.12 82 GLY A N 1
ATOM 645 C CA . GLY A 1 82 ? -9.759 -0.350 -13.682 1.00 90.12 82 GLY A CA 1
ATOM 646 C C . GLY A 1 82 ? -8.409 -0.826 -13.141 1.00 90.12 82 GLY A C 1
ATOM 647 O O . GLY A 1 82 ? -8.165 -2.026 -13.172 1.00 90.12 82 GLY A O 1
ATOM 648 N N . THR A 1 83 ? -7.557 0.059 -12.604 1.00 91.38 83 THR A N 1
ATOM 649 C CA . THR A 1 83 ? -6.335 -0.373 -11.910 1.00 91.38 83 THR A CA 1
ATOM 650 C C . THR A 1 83 ? -6.683 -1.197 -10.672 1.00 91.38 83 THR A C 1
ATOM 652 O O . THR A 1 83 ? -7.424 -0.746 -9.794 1.00 91.38 83 THR A O 1
ATOM 655 N N . THR A 1 84 ? -6.109 -2.393 -10.590 1.00 91.50 84 THR A N 1
ATOM 656 C CA . THR A 1 84 ? -6.209 -3.302 -9.446 1.00 91.50 84 THR A CA 1
ATOM 657 C C . THR A 1 84 ? -4.981 -3.169 -8.553 1.00 91.50 84 THR A C 1
ATOM 659 O O . THR A 1 84 ? -3.858 -3.147 -9.052 1.00 91.50 84 THR A O 1
ATOM 662 N N . PHE A 1 85 ? -5.193 -3.125 -7.238 1.00 91.69 85 PHE A N 1
ATOM 663 C CA . PHE A 1 85 ? -4.125 -3.182 -6.242 1.00 91.69 85 PHE A CA 1
ATOM 664 C C . PHE A 1 85 ? -4.181 -4.546 -5.567 1.00 91.69 85 PHE A C 1
ATOM 666 O O . PHE A 1 85 ? -5.216 -4.904 -5.006 1.00 91.69 85 PHE A O 1
ATOM 673 N N . ASP A 1 86 ? -3.082 -5.284 -5.647 1.00 92.44 86 ASP A N 1
ATOM 674 C CA . ASP A 1 86 ? -2.900 -6.540 -4.931 1.00 92.44 86 ASP A CA 1
ATOM 675 C C . ASP A 1 86 ? -1.919 -6.305 -3.780 1.00 92.44 86 ASP A C 1
ATOM 677 O O . ASP A 1 86 ? -0.907 -5.622 -3.954 1.00 92.44 86 ASP A O 1
ATOM 681 N N . PHE A 1 87 ? -2.235 -6.834 -2.603 1.00 91.50 87 PHE A N 1
ATOM 682 C CA . PHE A 1 87 ? -1.499 -6.574 -1.371 1.00 91.50 87 PHE A CA 1
ATOM 683 C C . PHE A 1 87 ? -0.976 -7.882 -0.793 1.00 91.50 87 PHE A C 1
ATOM 685 O O . PHE A 1 87 ? -1.729 -8.831 -0.588 1.00 91.50 87 PHE A O 1
ATOM 692 N N . ALA A 1 88 ? 0.313 -7.899 -0.469 1.00 92.06 88 ALA A N 1
ATOM 693 C CA . ALA A 1 88 ? 0.964 -8.996 0.227 1.00 92.06 88 ALA A CA 1
ATOM 694 C C . ALA A 1 88 ? 1.761 -8.446 1.413 1.00 92.06 88 ALA A C 1
ATOM 696 O O . ALA A 1 88 ? 2.367 -7.377 1.326 1.00 92.06 88 ALA A O 1
ATOM 697 N N . VAL A 1 89 ? 1.764 -9.189 2.518 1.00 90.50 89 VAL A N 1
ATOM 698 C CA . VAL A 1 89 ? 2.587 -8.870 3.687 1.00 90.50 89 VAL A CA 1
ATOM 699 C C . VAL A 1 89 ? 3.903 -9.622 3.562 1.00 90.50 89 VAL A C 1
ATOM 701 O O . VAL A 1 89 ? 3.913 -10.845 3.427 1.00 90.50 89 VAL A O 1
ATOM 704 N N . VAL A 1 90 ? 5.012 -8.890 3.623 1.00 88.81 90 VAL A N 1
ATOM 705 C CA . VAL A 1 90 ? 6.354 -9.468 3.715 1.00 88.81 90 VAL A CA 1
ATOM 706 C C . VAL A 1 90 ? 6.788 -9.395 5.172 1.00 88.81 90 VAL A C 1
ATOM 708 O O . VAL A 1 90 ? 6.843 -8.315 5.756 1.00 88.81 90 VAL A O 1
ATOM 711 N N . SER A 1 91 ? 7.086 -10.547 5.764 1.00 87.75 91 SER A N 1
ATOM 712 C CA . SER A 1 91 ? 7.621 -10.658 7.121 1.00 87.75 91 SER A CA 1
ATOM 713 C C . SER A 1 91 ? 8.902 -11.492 7.109 1.00 87.75 91 SER A C 1
ATOM 715 O O . SER A 1 91 ? 9.031 -12.362 6.244 1.00 87.75 91 SER A O 1
ATOM 717 N N . PRO A 1 92 ? 9.823 -11.285 8.066 1.00 86.25 92 PRO A N 1
ATOM 718 C CA . PRO A 1 92 ? 10.947 -12.191 8.267 1.00 86.25 92 PRO A CA 1
ATOM 719 C C . PRO A 1 92 ? 10.469 -13.638 8.411 1.00 86.25 92 PRO A C 1
ATOM 721 O O . PRO A 1 92 ? 9.390 -13.886 8.964 1.00 86.25 92 PRO A O 1
ATOM 724 N N . ASP A 1 93 ? 11.270 -14.581 7.916 1.00 84.19 93 ASP A N 1
ATOM 725 C CA . ASP A 1 93 ? 11.000 -15.994 8.157 1.00 84.19 93 ASP A CA 1
ATOM 726 C C . ASP A 1 93 ? 11.057 -16.270 9.668 1.00 84.19 93 ASP A C 1
ATOM 728 O O . ASP A 1 93 ? 11.869 -15.692 10.393 1.00 84.19 93 ASP A O 1
ATOM 732 N N . ARG A 1 94 ? 10.158 -17.125 10.156 1.00 74.88 94 ARG A N 1
ATOM 733 C CA . ARG A 1 94 ? 10.042 -17.443 11.588 1.00 74.88 94 ARG A CA 1
ATOM 734 C C . ARG A 1 94 ? 11.131 -18.404 12.063 1.00 74.88 94 ARG A C 1
ATOM 736 O O . ARG A 1 94 ? 11.241 -18.629 13.265 1.00 74.88 94 ARG A O 1
ATOM 743 N N . VAL A 1 95 ? 11.904 -18.974 11.140 1.00 61.59 95 VAL A N 1
ATOM 744 C CA . VAL A 1 95 ? 13.016 -19.878 11.430 1.00 61.59 95 VAL A CA 1
ATOM 745 C C . VAL A 1 95 ? 14.311 -19.221 10.953 1.00 61.59 95 VAL A C 1
ATOM 747 O O . VAL A 1 95 ? 14.610 -19.218 9.761 1.00 61.59 95 VAL A O 1
ATOM 750 N N . SER A 1 96 ? 15.061 -18.651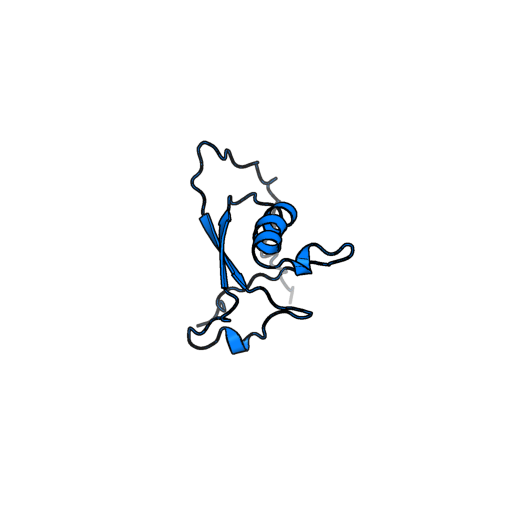 11.895 1.00 50.44 96 SER A N 1
ATOM 751 C CA . SER A 1 96 ? 16.473 -18.282 11.735 1.00 50.44 96 SER A CA 1
ATOM 752 C C . SER A 1 96 ? 17.332 -19.179 12.608 1.00 50.44 96 SER A C 1
ATOM 754 O O . SER A 1 96 ? 16.993 -19.247 13.814 1.00 50.44 96 SER A O 1
#

Sequence (96 aa):
LTMSSNVISQVTMQQEKAVDREKVVYVNCLFFCANARHNPSNNYSRGSTPANELQVCIWMDCTLRELTGPIKEVNPDARRRGTTFDFAVVSPDRVS